Protein AF-A0A3A2ZF97-F1 (afdb_monomer_lite)

Foldseek 3Di:
DLPLDDVVLLVVLVVVVVVVVVVCVVVVVPPVVDCPPPNLLDLSSLLNLLVVLVVQCVVVVNDDPSSVVSCVVSVVVLVVCVPPDDDSSNVSSVVSD

Sequence (97 aa):
MYPIVDIEKVTNQANLLYTFVEAATRTGFAQRVLPGADGLQDDDTNLLKMILATTLVVEGSGKSELGQQLFLNVKPVVESKLWEPLDIKTIQLLGLV

Secondary structure (DSSP, 8-state):
--TTS-HHHHHHHHHHHHHHHHHHHHTT---TT---SS-S-SHHHHHHHHHHHHHHHHHTTT--HHHHHHHHHHHHHHHHHTTSPP-HHHHHHHTT-

Organism: NCBI:txid2070753

Radius of gyration: 14.19 Å; chains: 1; bounding box: 32×35×36 Å

pLDDT: mean 82.55, std 12.03, range [47.56, 95.19]

Structure (mmCIF, N/CA/C/O backbone):
data_AF-A0A3A2ZF97-F1
#
_entry.id   AF-A0A3A2ZF97-F1
#
loop_
_atom_site.group_PDB
_atom_site.id
_atom_site.type_symbol
_atom_site.label_atom_id
_atom_site.label_alt_id
_atom_site.label_comp_id
_atom_site.label_asym_id
_atom_site.label_entity_id
_atom_site.label_seq_id
_atom_site.pdbx_PDB_ins_code
_atom_site.Cartn_x
_atom_site.Cartn_y
_atom_site.Cartn_z
_atom_site.occupancy
_atom_site.B_iso_or_equiv
_atom_site.auth_seq_id
_atom_site.auth_comp_id
_atom_site.auth_asym_id
_atom_site.auth_atom_id
_atom_site.pdbx_PDB_model_num
ATOM 1 N N . MET A 1 1 ? -2.069 9.103 -13.133 1.00 54.03 1 MET A N 1
ATOM 2 C CA . MET A 1 1 ? -2.372 7.657 -13.201 1.00 54.03 1 MET A CA 1
ATOM 3 C C . MET A 1 1 ? -1.078 6.907 -12.966 1.00 54.03 1 MET A C 1
ATOM 5 O O . MET A 1 1 ? -0.121 7.193 -13.673 1.00 54.03 1 MET A O 1
ATOM 9 N N . TYR A 1 2 ? -1.027 6.013 -11.977 1.00 61.78 2 TYR A N 1
ATOM 10 C CA . TYR A 1 2 ? 0.123 5.129 -11.796 1.00 61.78 2 TYR A CA 1
ATOM 11 C C . TYR A 1 2 ? 0.008 3.981 -12.811 1.00 61.78 2 TYR A C 1
ATOM 13 O O . TYR A 1 2 ? -0.894 3.162 -12.665 1.00 61.78 2 TYR A O 1
ATOM 21 N N . PRO A 1 3 ? 0.864 3.903 -13.847 1.00 66.56 3 PRO A N 1
ATOM 22 C CA . PRO A 1 3 ? 0.703 2.942 -14.948 1.00 66.56 3 PRO A CA 1
ATOM 23 C C . PRO A 1 3 ? 0.900 1.480 -14.522 1.00 66.56 3 PRO A C 1
ATOM 25 O O . PRO A 1 3 ? 0.616 0.564 -15.285 1.00 66.56 3 PRO A O 1
ATOM 28 N N . ILE A 1 4 ? 1.397 1.271 -13.305 1.00 76.69 4 ILE A N 1
ATOM 29 C CA . ILE A 1 4 ? 1.726 -0.030 -12.729 1.00 76.69 4 ILE A CA 1
ATOM 30 C C . ILE A 1 4 ? 0.655 -0.550 -11.765 1.00 76.69 4 ILE A C 1
ATOM 32 O O . ILE A 1 4 ? 0.773 -1.687 -11.317 1.00 76.69 4 ILE A O 1
ATOM 36 N N . VAL A 1 5 ? -0.387 0.236 -11.455 1.00 80.25 5 VAL A N 1
ATOM 37 C CA . VAL A 1 5 ? -1.415 -0.137 -10.470 1.00 80.25 5 VAL A CA 1
ATOM 38 C C . VAL A 1 5 ? -2.823 0.018 -11.037 1.00 80.25 5 VAL A C 1
ATOM 40 O O . VAL A 1 5 ? -3.148 1.011 -11.683 1.00 80.25 5 VAL A O 1
ATOM 43 N N . ASP A 1 6 ? -3.669 -0.970 -10.764 1.00 87.00 6 ASP A N 1
ATOM 44 C CA . ASP A 1 6 ? -5.084 -0.977 -11.129 1.00 87.00 6 ASP A CA 1
ATOM 45 C C . ASP A 1 6 ? -5.897 -0.214 -10.075 1.00 87.00 6 ASP A C 1
ATOM 47 O O . ASP A 1 6 ? -5.956 -0.617 -8.910 1.00 87.00 6 ASP A O 1
ATOM 51 N N . ILE A 1 7 ? -6.510 0.901 -10.480 1.00 84.94 7 ILE A N 1
ATOM 52 C CA . ILE A 1 7 ? -7.207 1.804 -9.561 1.00 84.94 7 ILE A CA 1
ATOM 53 C C . ILE A 1 7 ? -8.402 1.136 -8.880 1.00 84.94 7 ILE A C 1
ATOM 55 O O . ILE A 1 7 ? -8.626 1.378 -7.697 1.00 84.94 7 ILE A O 1
ATOM 59 N N . GLU A 1 8 ? -9.125 0.252 -9.571 1.00 89.12 8 GLU A N 1
ATOM 60 C CA . GLU A 1 8 ? -10.283 -0.427 -8.986 1.00 89.12 8 GLU A CA 1
ATOM 61 C C . GLU A 1 8 ? -9.838 -1.368 -7.865 1.00 89.12 8 GLU A C 1
ATOM 63 O O . GLU A 1 8 ? -10.438 -1.401 -6.787 1.00 89.12 8 GLU A O 1
ATOM 68 N N . LYS A 1 9 ? -8.724 -2.078 -8.075 1.00 86.38 9 LYS A N 1
ATOM 69 C CA . LYS A 1 9 ? -8.124 -2.941 -7.047 1.00 86.38 9 LYS A CA 1
ATOM 70 C C . LYS A 1 9 ? -7.638 -2.138 -5.848 1.00 86.38 9 LYS A C 1
ATOM 72 O O . LYS A 1 9 ? -7.900 -2.535 -4.716 1.00 86.38 9 LYS A O 1
ATOM 77 N N . VAL A 1 10 ? -6.983 -1.000 -6.083 1.00 88.00 10 VAL A N 1
ATOM 78 C CA . VAL A 1 10 ? -6.513 -0.110 -5.008 1.00 88.00 10 VAL A CA 1
ATOM 79 C C . VAL A 1 10 ? -7.688 0.419 -4.187 1.00 88.00 10 VAL A C 1
ATOM 81 O O . VAL A 1 10 ? -7.638 0.386 -2.959 1.00 88.00 10 VAL A O 1
ATOM 84 N N . THR A 1 11 ? -8.767 0.862 -4.838 1.00 90.25 11 THR A N 1
ATOM 85 C CA . THR A 1 11 ? -9.970 1.341 -4.147 1.00 90.25 11 THR A CA 1
ATOM 86 C C . THR A 1 11 ? -10.618 0.237 -3.315 1.00 90.25 11 THR A C 1
ATOM 88 O O . THR A 1 11 ? -10.970 0.468 -2.158 1.00 90.25 11 THR A O 1
ATOM 91 N N . ASN A 1 12 ? -10.727 -0.978 -3.855 1.00 91.06 12 ASN A N 1
ATOM 92 C CA . ASN A 1 12 ? -11.257 -2.118 -3.109 1.00 91.06 12 ASN A CA 1
ATOM 93 C C . ASN A 1 12 ? -10.396 -2.449 -1.883 1.00 91.06 12 ASN A C 1
ATOM 95 O O . ASN A 1 12 ? -10.938 -2.641 -0.795 1.00 91.06 12 ASN A O 1
ATOM 99 N N . GLN A 1 13 ? -9.069 -2.441 -2.028 1.00 87.75 13 GLN A N 1
ATOM 100 C CA . GLN A 1 13 ? -8.154 -2.681 -0.913 1.00 87.75 13 GLN A CA 1
ATOM 101 C C . GLN A 1 13 ? -8.271 -1.605 0.172 1.00 87.75 13 GLN A C 1
ATOM 103 O O . GLN A 1 13 ? -8.304 -1.920 1.361 1.00 87.75 13 GLN A O 1
ATOM 108 N N . ALA A 1 14 ? -8.391 -0.336 -0.224 1.00 89.62 14 ALA A N 1
ATOM 109 C CA . ALA A 1 14 ? -8.595 0.765 0.710 1.00 89.62 14 ALA A CA 1
ATOM 110 C C . ALA A 1 14 ? -9.909 0.613 1.496 1.00 89.62 14 ALA A C 1
ATOM 112 O O . ALA A 1 14 ? -9.924 0.822 2.709 1.00 89.62 14 ALA A O 1
ATOM 113 N N . ASN A 1 15 ? -10.991 0.191 0.833 1.00 91.75 15 ASN A N 1
ATOM 114 C CA . ASN A 1 15 ? -12.273 -0.072 1.488 1.00 91.75 15 ASN A CA 1
ATOM 115 C C . ASN A 1 15 ? -12.175 -1.229 2.492 1.00 91.75 15 ASN A C 1
ATOM 117 O O . ASN A 1 15 ? -12.659 -1.100 3.615 1.00 91.75 15 ASN A O 1
ATOM 121 N N . LEU A 1 16 ? -11.510 -2.331 2.125 1.00 88.44 16 LEU A N 1
ATOM 122 C CA . LEU A 1 16 ? -11.280 -3.462 3.031 1.00 88.44 16 LEU A CA 1
ATOM 123 C C . LEU A 1 16 ? -10.484 -3.038 4.268 1.00 88.44 16 LEU A C 1
ATOM 125 O O . LEU A 1 16 ? -10.880 -3.352 5.392 1.00 88.44 16 LEU A O 1
ATOM 129 N N . LEU A 1 17 ? -9.402 -2.283 4.067 1.00 86.19 17 LEU A N 1
ATOM 130 C CA . LEU A 1 17 ? -8.586 -1.765 5.159 1.00 86.19 17 LEU A CA 1
ATOM 131 C C . LEU A 1 17 ? -9.396 -0.835 6.069 1.00 86.19 17 LEU A C 1
ATOM 133 O O . LEU A 1 17 ? -9.309 -0.939 7.291 1.00 86.19 17 LEU A O 1
ATOM 137 N N . TYR A 1 18 ? -10.217 0.041 5.489 1.00 86.38 18 TYR A N 1
ATOM 138 C CA . TYR A 1 18 ? -11.096 0.926 6.246 1.00 86.38 18 TYR A CA 1
ATOM 139 C C . TYR A 1 18 ? -12.085 0.137 7.109 1.00 86.38 18 TYR A C 1
ATOM 141 O O . TYR A 1 18 ? -12.159 0.369 8.315 1.00 86.38 18 TYR A O 1
ATOM 149 N N . THR A 1 19 ? -12.793 -0.838 6.527 1.00 86.56 19 THR A N 1
ATOM 150 C CA . THR A 1 19 ? -13.730 -1.698 7.264 1.00 86.56 19 THR A CA 1
ATOM 151 C C . THR A 1 19 ? -13.026 -2.481 8.371 1.00 86.56 19 THR A C 1
ATOM 153 O O . THR A 1 19 ? -13.558 -2.594 9.475 1.00 86.56 19 THR A O 1
ATOM 156 N N . PHE A 1 20 ? -11.817 -2.987 8.114 1.00 83.88 20 PHE A N 1
ATOM 157 C CA . PHE A 1 20 ? -11.018 -3.682 9.119 1.00 83.88 20 PHE A CA 1
ATOM 158 C C . PHE A 1 20 ? -10.660 -2.766 10.296 1.00 83.88 20 PHE A C 1
ATOM 160 O O . PHE A 1 20 ? -10.894 -3.122 11.452 1.00 83.88 20 PHE A O 1
ATOM 167 N N . VAL A 1 21 ? -10.148 -1.563 10.020 1.00 82.62 21 VAL A N 1
ATOM 168 C CA . VAL A 1 21 ? -9.804 -0.575 11.055 1.00 82.62 21 VAL A CA 1
ATOM 169 C C . VAL A 1 21 ? -11.053 -0.125 11.822 1.00 82.62 21 VAL A C 1
ATOM 171 O O . VAL A 1 21 ? -11.021 -0.010 13.049 1.00 82.62 21 VAL A O 1
ATOM 174 N N . GLU A 1 22 ? -12.179 0.086 11.143 1.00 84.25 22 GLU A N 1
ATOM 175 C CA . GLU A 1 22 ? -13.457 0.433 11.773 1.00 84.25 22 GLU A CA 1
ATOM 176 C C . GLU A 1 22 ? -13.951 -0.685 12.709 1.00 84.25 22 GLU A C 1
ATOM 178 O O . GLU A 1 22 ? -14.338 -0.432 13.852 1.00 84.25 22 GLU A O 1
ATOM 183 N N . ALA A 1 23 ? -13.888 -1.943 12.270 1.00 82.62 23 ALA A N 1
ATOM 184 C CA . ALA A 1 23 ? -14.255 -3.086 13.098 1.00 82.62 23 ALA A CA 1
ATOM 185 C C . ALA A 1 23 ? -13.314 -3.239 14.305 1.00 82.62 23 ALA A C 1
ATOM 187 O O . ALA A 1 23 ? -13.779 -3.410 15.435 1.00 82.62 23 ALA A O 1
ATOM 188 N N . ALA A 1 24 ? -12.000 -3.119 14.097 1.00 77.88 24 ALA A N 1
ATOM 189 C CA . ALA A 1 24 ? -10.998 -3.229 15.155 1.00 77.88 24 ALA A CA 1
ATOM 190 C C . ALA A 1 24 ? -11.124 -2.101 16.196 1.00 77.88 24 ALA A C 1
ATOM 192 O O . ALA A 1 24 ? -10.949 -2.334 17.393 1.00 77.88 24 ALA A O 1
ATOM 193 N N . THR A 1 25 ? -11.479 -0.885 15.771 1.00 79.56 25 THR A N 1
ATOM 194 C CA . THR A 1 25 ? -11.725 0.245 16.684 1.00 79.56 25 THR A CA 1
ATOM 195 C C . THR A 1 25 ? -13.010 0.074 17.487 1.00 79.56 25 THR A C 1
ATOM 197 O O . THR A 1 25 ? -12.997 0.309 18.694 1.00 79.56 25 THR A O 1
ATOM 200 N N . ARG A 1 26 ? -14.101 -0.405 16.872 1.00 81.62 26 ARG A N 1
ATOM 201 C CA . ARG A 1 26 ? -15.368 -0.686 17.576 1.00 81.62 26 ARG A CA 1
ATOM 202 C C . ARG A 1 26 ? -15.258 -1.799 18.611 1.00 81.62 26 ARG A C 1
ATOM 204 O O . ARG A 1 26 ? -15.930 -1.755 19.634 1.00 81.62 26 ARG A O 1
ATOM 211 N N . THR A 1 27 ? -14.431 -2.799 18.335 1.00 78.19 27 THR A N 1
ATOM 212 C CA . THR A 1 27 ? -14.267 -3.984 19.189 1.00 78.19 27 THR A CA 1
ATOM 213 C C . THR A 1 27 ? -13.177 -3.813 20.253 1.00 78.19 27 THR A C 1
ATOM 215 O O . THR A 1 27 ? -12.987 -4.702 21.077 1.00 78.19 27 THR A O 1
ATOM 218 N N . GLY A 1 28 ? -12.470 -2.675 2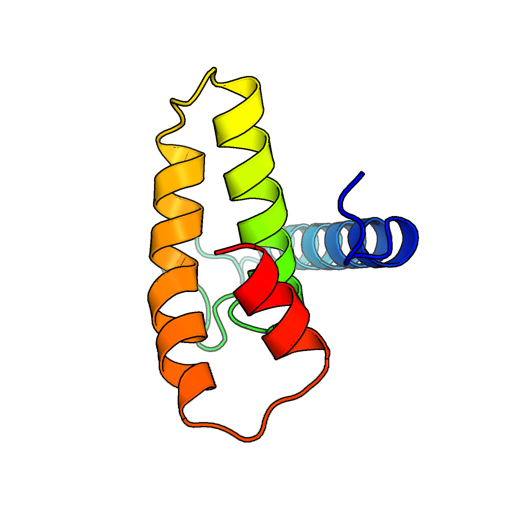0.265 1.00 67.81 28 G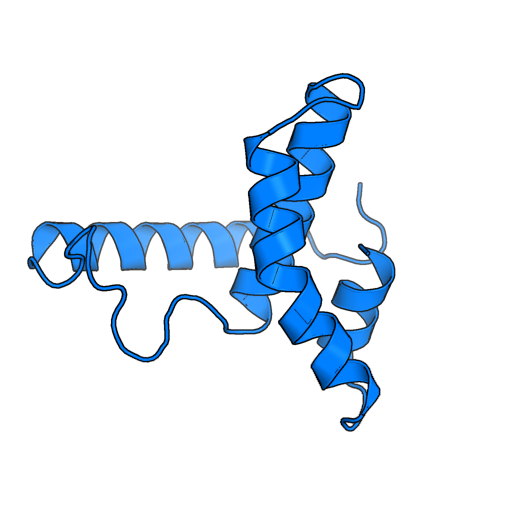LY A N 1
ATOM 219 C CA . GLY A 1 28 ? -11.390 -2.388 21.215 1.00 67.81 28 GLY A CA 1
ATOM 220 C C . GLY A 1 28 ? -10.071 -3.117 20.927 1.00 67.81 28 GLY A C 1
ATOM 221 O O . GLY A 1 28 ? -9.123 -2.964 21.692 1.00 67.81 28 GLY A O 1
ATOM 222 N N . PHE A 1 29 ? -9.987 -3.870 19.824 1.00 64.50 29 PHE A N 1
ATOM 223 C CA . PHE A 1 29 ? -8.770 -4.563 19.386 1.00 64.50 29 PHE A CA 1
ATOM 224 C C . PHE A 1 29 ? -7.732 -3.613 18.773 1.00 64.50 29 PHE A C 1
ATOM 226 O O . PHE A 1 29 ? -6.538 -3.894 18.821 1.00 64.50 29 PHE A O 1
ATOM 233 N N . ALA A 1 30 ? -8.156 -2.464 18.241 1.00 62.44 30 ALA A N 1
ATOM 234 C CA . ALA A 1 30 ? -7.253 -1.400 17.810 1.00 62.44 30 ALA A CA 1
ATOM 235 C C . ALA A 1 30 ? -6.872 -0.503 18.999 1.00 62.44 30 ALA A C 1
ATOM 237 O O . ALA A 1 30 ? -7.301 0.650 19.099 1.00 62.44 30 ALA A O 1
ATOM 238 N N . GLN A 1 31 ? -6.056 -1.009 19.924 1.00 57.41 31 GLN A N 1
ATOM 239 C CA . GLN A 1 31 ? -5.365 -0.118 20.854 1.00 57.41 31 GLN A CA 1
ATOM 240 C C . GLN A 1 31 ? -4.338 0.693 20.059 1.00 57.41 31 GLN A C 1
ATOM 242 O O . GLN A 1 31 ? -3.397 0.137 19.503 1.00 57.41 31 GLN A O 1
ATOM 247 N N . ARG A 1 32 ? -4.486 2.028 20.043 1.00 54.16 32 ARG A N 1
ATOM 248 C CA . ARG A 1 32 ? -3.570 2.976 19.365 1.00 54.16 32 ARG A CA 1
ATOM 249 C C . ARG A 1 32 ? -2.084 2.807 19.734 1.00 54.16 32 ARG A C 1
ATOM 251 O O . ARG A 1 32 ? -1.238 3.405 19.084 1.00 54.16 32 ARG A O 1
ATOM 258 N N . VAL A 1 33 ? -1.782 2.045 20.786 1.00 47.59 33 VAL A N 1
ATOM 259 C CA . VAL A 1 33 ? -0.445 1.867 21.368 1.00 47.59 33 VAL A CA 1
ATOM 260 C C . VAL A 1 33 ? 0.151 0.482 21.070 1.00 47.59 33 VAL A C 1
ATOM 262 O O . VAL A 1 33 ? 1.361 0.319 21.172 1.00 47.59 33 VAL A O 1
ATOM 265 N N . LEU A 1 34 ? -0.657 -0.499 20.652 1.00 51.06 34 LEU A N 1
ATOM 266 C CA . LEU A 1 34 ? -0.207 -1.853 20.314 1.00 51.06 34 LEU A CA 1
ATOM 267 C C . LEU A 1 34 ? -0.917 -2.311 19.035 1.00 51.06 34 LEU A C 1
ATOM 269 O O . LEU A 1 34 ? -1.972 -2.943 19.122 1.00 51.06 34 LEU A O 1
ATOM 273 N N . PRO A 1 35 ? -0.386 -1.993 17.839 1.00 55.03 35 PRO A N 1
ATOM 274 C CA . PRO A 1 35 ? -0.795 -2.733 16.655 1.00 55.03 35 PRO A CA 1
ATOM 275 C C . PRO A 1 35 ? -0.526 -4.215 16.946 1.00 55.03 35 PRO A C 1
ATOM 277 O O . PRO A 1 35 ? 0.570 -4.571 17.383 1.00 55.03 35 PRO A O 1
ATOM 280 N N . GLY A 1 36 ? -1.546 -5.065 16.805 1.00 54.12 36 GLY A N 1
ATOM 281 C CA . GLY A 1 36 ? -1.391 -6.513 16.954 1.00 54.12 36 GLY A CA 1
ATOM 282 C C . GLY A 1 36 ? -0.262 -7.047 16.064 1.00 54.12 36 GLY A C 1
ATOM 283 O O . GLY A 1 36 ? 0.165 -6.369 15.133 1.00 54.12 36 GLY A O 1
ATOM 284 N N . ALA A 1 37 ? 0.221 -8.255 16.367 1.00 47.56 37 ALA A N 1
ATOM 285 C CA . ALA A 1 37 ? 1.458 -8.831 15.825 1.00 47.56 37 ALA A CA 1
ATOM 286 C C . ALA A 1 37 ? 1.606 -8.799 14.284 1.00 47.56 37 ALA A C 1
ATOM 288 O O . ALA A 1 37 ? 2.735 -8.773 13.807 1.00 47.56 37 ALA A O 1
ATOM 289 N N . ASP A 1 38 ? 0.508 -8.700 13.527 1.00 54.38 38 ASP A N 1
ATOM 290 C CA . ASP A 1 38 ? 0.497 -8.492 12.073 1.00 54.38 38 ASP A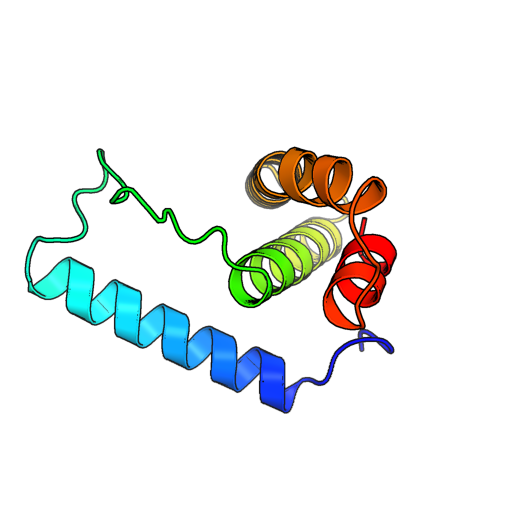 CA 1
ATOM 291 C C . ASP A 1 38 ? 0.152 -7.036 11.732 1.00 54.38 38 ASP A C 1
ATOM 293 O O . ASP A 1 38 ? -0.933 -6.713 11.242 1.00 54.38 38 ASP A O 1
ATOM 297 N N . GLY A 1 39 ? 1.059 -6.119 12.063 1.00 60.69 39 GLY A N 1
ATOM 298 C CA . GLY A 1 39 ? 0.841 -4.678 11.978 1.00 60.69 39 GLY A CA 1
ATOM 299 C C . GLY A 1 39 ? 0.723 -4.145 10.551 1.00 60.69 39 GLY A C 1
ATOM 300 O O . GLY A 1 39 ? 1.627 -3.450 10.111 1.00 60.69 39 GLY A O 1
ATOM 301 N N . LEU A 1 40 ? -0.381 -4.411 9.840 1.00 70.50 40 LEU A N 1
ATOM 302 C CA . LEU A 1 40 ? -0.707 -3.820 8.530 1.00 70.50 40 LEU A CA 1
ATOM 303 C C . LEU A 1 40 ? 0.507 -3.780 7.577 1.00 70.50 40 LEU A C 1
ATOM 305 O O . LEU A 1 40 ? 0.804 -2.754 6.958 1.00 70.50 40 LEU A O 1
ATOM 309 N N . GLN A 1 41 ? 1.281 -4.864 7.578 1.00 74.00 41 GLN A N 1
ATOM 310 C CA . GLN A 1 41 ? 2.556 -5.014 6.872 1.00 74.00 41 GLN A CA 1
ATOM 311 C C . GLN A 1 41 ? 2.445 -5.993 5.702 1.00 74.00 41 GLN A C 1
ATOM 313 O O . GLN A 1 41 ? 3.461 -6.331 5.101 1.00 74.00 41 GLN A O 1
ATOM 318 N N . ASP A 1 42 ? 1.234 -6.432 5.359 1.00 85.06 42 ASP A N 1
ATOM 319 C CA . ASP A 1 42 ? 0.998 -7.200 4.144 1.00 85.06 42 ASP A CA 1
ATOM 320 C C . ASP A 1 42 ? 1.300 -6.359 2.892 1.00 85.06 42 ASP A C 1
ATOM 322 O O . ASP A 1 42 ? 1.276 -5.123 2.912 1.00 85.06 42 ASP A O 1
ATOM 326 N N . ASP A 1 43 ? 1.588 -7.045 1.788 1.00 84.56 43 ASP A N 1
ATOM 327 C CA . ASP A 1 43 ? 2.027 -6.416 0.541 1.00 84.56 43 ASP A CA 1
ATOM 328 C C . ASP A 1 43 ? 1.013 -5.418 -0.016 1.00 84.56 43 ASP A C 1
ATOM 330 O O . ASP A 1 43 ? 1.402 -4.365 -0.523 1.00 84.56 43 ASP A O 1
ATOM 334 N N . ASP A 1 44 ? -0.280 -5.710 0.114 1.00 86.19 44 ASP A N 1
ATOM 335 C CA . ASP A 1 44 ? -1.333 -4.853 -0.418 1.00 86.19 44 ASP A CA 1
ATOM 336 C C . ASP A 1 44 ? -1.478 -3.575 0.424 1.00 86.19 44 ASP A C 1
ATOM 338 O O . ASP A 1 44 ? -1.646 -2.477 -0.118 1.00 86.19 44 ASP A O 1
ATOM 342 N N . THR A 1 45 ? -1.330 -3.680 1.747 1.00 88.69 45 THR A N 1
ATOM 343 C CA . THR A 1 45 ? -1.288 -2.506 2.624 1.00 88.69 45 THR A CA 1
ATOM 344 C C . THR A 1 45 ? -0.008 -1.688 2.435 1.00 88.69 45 THR A C 1
ATOM 346 O O . THR A 1 45 ? -0.068 -0.457 2.429 1.00 88.69 45 THR A O 1
ATOM 349 N N . ASN A 1 46 ? 1.147 -2.323 2.224 1.00 89.94 46 ASN A N 1
ATOM 350 C CA . ASN A 1 46 ? 2.397 -1.612 1.929 1.00 89.94 46 ASN A CA 1
ATOM 351 C C . ASN A 1 46 ? 2.343 -0.882 0.582 1.00 89.94 46 ASN A C 1
ATOM 353 O O . ASN A 1 46 ? 2.786 0.264 0.490 1.00 89.94 46 ASN A O 1
ATOM 357 N N . LEU A 1 47 ? 1.735 -1.493 -0.436 1.00 89.88 47 LEU A N 1
ATOM 358 C CA . LEU A 1 47 ? 1.465 -0.841 -1.714 1.00 89.88 47 LEU A CA 1
ATOM 359 C C . LEU A 1 47 ? 0.578 0.399 -1.519 1.00 89.88 47 LEU A C 1
ATOM 361 O O . LEU A 1 47 ? 0.892 1.474 -2.029 1.00 89.88 47 LEU A O 1
ATOM 365 N N . LEU A 1 48 ? -0.495 0.283 -0.727 1.00 90.50 48 LEU A N 1
ATOM 366 C CA . LEU A 1 48 ? -1.386 1.406 -0.430 1.00 90.50 48 LEU A CA 1
ATOM 367 C C . LEU A 1 48 ? -0.663 2.537 0.321 1.00 90.50 48 LEU A C 1
ATOM 369 O O . LEU A 1 48 ? -0.826 3.707 -0.028 1.00 90.50 48 LEU A O 1
ATOM 373 N N . LYS A 1 49 ? 0.178 2.205 1.310 1.00 91.56 49 LYS A N 1
ATOM 374 C CA . LYS A 1 49 ? 1.019 3.181 2.024 1.00 91.56 49 LYS A CA 1
ATOM 375 C C . LYS A 1 49 ? 1.950 3.932 1.071 1.00 91.56 49 LYS A C 1
ATOM 377 O O . LYS A 1 49 ? 2.073 5.145 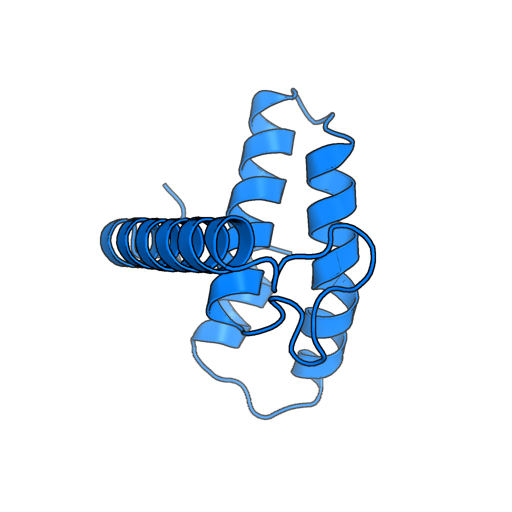1.208 1.00 91.56 49 LYS A O 1
ATOM 382 N N . MET A 1 50 ? 2.560 3.247 0.102 1.00 92.19 50 MET A N 1
ATOM 383 C CA . MET A 1 50 ? 3.430 3.877 -0.900 1.00 92.19 50 MET A CA 1
ATOM 384 C C . MET A 1 50 ? 2.653 4.802 -1.838 1.00 92.19 50 MET A C 1
ATOM 386 O O . MET A 1 50 ? 3.067 5.939 -2.046 1.00 92.19 50 MET A O 1
ATOM 390 N N . ILE A 1 51 ? 1.489 4.368 -2.333 1.00 91.31 51 ILE A N 1
ATOM 391 C CA . ILE A 1 51 ? 0.611 5.211 -3.162 1.00 91.31 51 ILE A CA 1
ATOM 392 C C . ILE A 1 51 ? 0.235 6.495 -2.409 1.00 91.31 51 ILE A C 1
ATOM 394 O O . ILE A 1 51 ? 0.338 7.595 -2.959 1.00 91.31 51 ILE A O 1
ATOM 398 N N . LEU A 1 52 ? -0.160 6.375 -1.137 1.00 91.62 52 LEU A N 1
ATOM 399 C CA . LEU A 1 52 ? -0.476 7.524 -0.288 1.00 91.62 52 LEU A CA 1
ATOM 400 C C . LEU A 1 52 ? 0.754 8.398 -0.023 1.00 91.62 52 LEU A C 1
ATOM 402 O O . LEU A 1 52 ? 0.652 9.618 -0.123 1.00 91.62 52 LEU A O 1
ATOM 406 N N . ALA A 1 53 ? 1.916 7.804 0.257 1.00 93.06 53 ALA A N 1
ATOM 407 C CA . ALA A 1 53 ? 3.161 8.535 0.471 1.00 93.06 53 ALA A CA 1
ATOM 408 C C . ALA A 1 53 ? 3.514 9.409 -0.739 1.00 93.06 53 ALA A C 1
ATOM 410 O O . ALA A 1 53 ? 3.734 10.613 -0.589 1.00 93.06 53 ALA A O 1
ATOM 411 N N . THR A 1 54 ? 3.497 8.834 -1.944 1.00 90.94 54 THR A N 1
ATOM 412 C CA . THR A 1 54 ? 3.765 9.575 -3.179 1.00 90.94 54 THR A CA 1
ATOM 413 C C . THR A 1 54 ? 2.712 10.655 -3.422 1.00 90.94 54 THR A C 1
ATOM 415 O O . THR A 1 54 ? 3.075 11.785 -3.742 1.00 90.94 54 THR A O 1
ATOM 418 N N . THR A 1 55 ? 1.425 10.348 -3.224 1.00 90.88 55 THR A N 1
ATOM 419 C CA . THR A 1 55 ? 0.330 11.321 -3.401 1.00 90.88 55 THR A CA 1
ATOM 420 C C . THR A 1 55 ? 0.518 12.528 -2.486 1.00 90.88 55 THR A C 1
ATOM 422 O O . THR A 1 55 ? 0.531 13.662 -2.954 1.00 90.88 55 THR A O 1
ATOM 425 N N . LEU A 1 56 ? 0.776 12.289 -1.200 1.00 93.94 56 LEU A N 1
ATOM 426 C CA . LEU A 1 56 ? 0.977 13.341 -0.206 1.00 93.94 56 LEU A CA 1
ATOM 427 C C . LEU A 1 56 ? 2.195 14.215 -0.506 1.00 93.94 56 LEU A C 1
ATOM 429 O O . LEU A 1 56 ? 2.168 15.418 -0.258 1.00 93.94 56 LEU A O 1
ATOM 433 N N . VAL A 1 57 ? 3.279 13.628 -1.017 1.00 93.44 57 VAL A N 1
ATOM 434 C CA . VAL A 1 57 ? 4.469 14.387 -1.419 1.00 93.44 57 VAL A CA 1
ATOM 435 C C . VAL A 1 57 ? 4.175 15.235 -2.655 1.00 93.44 57 VAL A C 1
ATOM 437 O O . VAL A 1 57 ? 4.574 16.398 -2.689 1.00 93.44 57 VAL A O 1
ATOM 440 N N . VAL A 1 58 ? 3.461 14.695 -3.646 1.00 91.50 58 VAL A N 1
ATOM 441 C CA . VAL A 1 58 ? 3.072 15.432 -4.859 1.00 91.50 58 VAL A CA 1
ATOM 442 C C . VAL A 1 58 ? 2.138 16.595 -4.517 1.00 91.50 58 VAL A C 1
ATOM 444 O O . VAL A 1 58 ? 2.394 17.723 -4.934 1.00 91.50 58 VAL A O 1
ATOM 447 N N . GLU A 1 59 ? 1.106 16.355 -3.707 1.00 92.25 59 GLU A N 1
ATOM 448 C CA . GLU A 1 59 ? 0.172 17.390 -3.241 1.00 92.25 59 GLU A CA 1
ATOM 449 C C . GLU A 1 59 ? 0.870 18.431 -2.357 1.00 92.25 59 GLU A C 1
ATOM 451 O O . GLU A 1 59 ? 0.641 19.633 -2.484 1.00 92.25 59 GLU A O 1
ATOM 456 N N . GLY A 1 60 ? 1.794 17.981 -1.509 1.00 91.44 60 GLY A N 1
ATOM 457 C CA . GLY A 1 60 ? 2.608 18.824 -0.640 1.00 91.44 60 GLY A CA 1
ATOM 458 C C . GLY A 1 60 ? 3.733 19.585 -1.347 1.00 91.44 60 GLY A C 1
ATOM 459 O O . GLY A 1 60 ? 4.611 20.120 -0.671 1.00 91.44 60 GLY A O 1
ATOM 460 N N . SER A 1 61 ? 3.771 19.623 -2.687 1.00 91.44 61 SER A N 1
ATOM 461 C CA . SER A 1 61 ? 4.848 20.268 -3.464 1.00 91.44 61 SER A CA 1
ATOM 462 C C . SER A 1 61 ? 6.253 19.792 -3.057 1.00 91.44 61 SER A C 1
ATOM 464 O O . SER A 1 61 ? 7.182 20.583 -2.880 1.00 91.44 61 SER A O 1
ATOM 466 N N . GLY A 1 62 ? 6.398 18.485 -2.846 1.00 88.25 62 GLY A N 1
ATOM 467 C CA . GLY A 1 62 ? 7.626 17.846 -2.376 1.00 88.25 62 GLY A CA 1
ATOM 468 C C . GLY A 1 62 ? 7.759 17.760 -0.851 1.00 88.25 62 GLY A C 1
ATOM 469 O O . GLY A 1 62 ? 8.744 17.208 -0.364 1.00 88.25 62 GLY A O 1
ATOM 470 N N . LYS A 1 63 ? 6.802 18.289 -0.077 1.00 90.69 63 LYS A N 1
ATOM 471 C CA . LYS A 1 63 ? 6.867 18.339 1.390 1.00 90.69 63 LYS A CA 1
ATOM 472 C C . LYS A 1 63 ? 5.652 17.680 2.029 1.00 90.69 63 LYS A C 1
ATOM 474 O O . LYS A 1 63 ? 4.573 18.257 2.083 1.00 90.69 63 LYS A O 1
ATOM 479 N N . SER A 1 64 ? 5.860 16.495 2.591 1.00 95.19 64 SER A N 1
ATOM 480 C CA . SER A 1 64 ? 4.886 15.864 3.475 1.00 95.19 64 SER A CA 1
ATOM 481 C C . SER A 1 64 ? 5.593 15.033 4.534 1.00 95.19 64 SER A C 1
ATOM 483 O O . SER A 1 64 ? 6.250 14.045 4.211 1.00 95.19 64 SER A O 1
ATOM 485 N N . GLU A 1 65 ? 5.457 15.432 5.798 1.00 94.62 65 GLU A N 1
ATOM 486 C CA . GLU A 1 65 ? 6.001 14.679 6.932 1.00 94.62 65 GLU A CA 1
ATOM 487 C C . GLU A 1 65 ? 5.328 13.308 7.043 1.00 94.62 65 GLU A C 1
ATOM 489 O O . GLU A 1 65 ? 6.005 12.291 7.157 1.00 94.62 65 GLU A O 1
ATOM 494 N N . LEU A 1 66 ? 4.000 13.261 6.904 1.00 93.38 66 LEU A N 1
ATOM 495 C CA . LEU A 1 66 ? 3.249 12.008 6.926 1.00 93.38 66 LEU A CA 1
ATOM 496 C C . LEU A 1 66 ? 3.602 11.123 5.723 1.00 93.38 66 LEU A C 1
ATOM 498 O O . LEU A 1 66 ? 3.789 9.920 5.885 1.00 93.38 66 LEU A O 1
ATOM 502 N N . GLY A 1 67 ? 3.767 11.712 4.534 1.00 92.75 67 GLY A N 1
ATOM 503 C CA . GLY A 1 67 ? 4.231 10.980 3.354 1.00 92.75 67 GLY A CA 1
ATOM 504 C C . GLY A 1 67 ? 5.624 10.376 3.557 1.00 92.75 67 GLY A C 1
ATOM 505 O O . GLY A 1 67 ? 5.838 9.205 3.251 1.00 92.75 67 GLY A O 1
A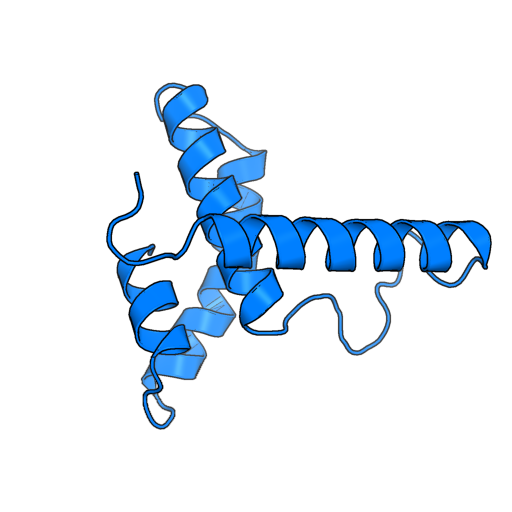TOM 506 N N . GLN A 1 68 ? 6.552 11.127 4.158 1.00 93.94 68 GLN A N 1
ATOM 507 C CA . GLN A 1 68 ? 7.881 10.616 4.513 1.00 93.94 68 GLN A CA 1
ATOM 508 C C . GLN A 1 68 ? 7.817 9.502 5.561 1.00 93.94 68 GLN A C 1
ATOM 510 O O . GLN A 1 68 ? 8.505 8.496 5.416 1.00 93.94 68 GLN A O 1
ATOM 515 N N . GLN A 1 69 ? 6.984 9.639 6.593 1.00 93.62 69 GLN A N 1
ATOM 516 C CA . GLN A 1 69 ? 6.818 8.602 7.615 1.00 93.62 69 GLN A CA 1
ATOM 517 C C . GLN A 1 69 ? 6.241 7.306 7.030 1.00 93.62 69 GLN A C 1
ATOM 519 O O . GLN A 1 69 ? 6.726 6.223 7.357 1.00 93.62 69 GLN A O 1
ATOM 524 N N . LEU A 1 70 ? 5.256 7.402 6.129 1.00 92.38 70 LEU A N 1
ATOM 525 C CA . LEU A 1 70 ? 4.712 6.247 5.409 1.00 92.38 70 LEU A CA 1
ATOM 526 C C . LEU A 1 70 ? 5.785 5.555 4.560 1.00 92.38 70 LEU A C 1
ATOM 528 O O . LEU A 1 70 ? 5.924 4.336 4.631 1.00 92.38 70 LEU A O 1
ATOM 532 N N . PHE A 1 71 ? 6.578 6.326 3.813 1.00 91.88 71 PHE A N 1
ATOM 533 C CA . PHE A 1 71 ? 7.690 5.788 3.029 1.00 91.88 71 PHE A CA 1
ATOM 534 C C . PHE A 1 71 ? 8.722 5.074 3.913 1.00 91.88 71 PHE A C 1
ATOM 536 O O . PHE A 1 71 ? 9.085 3.930 3.648 1.00 91.88 71 PHE A O 1
ATOM 543 N N . LEU A 1 72 ? 9.163 5.713 5.001 1.00 93.19 72 LEU A N 1
ATOM 544 C CA . LEU A 1 72 ? 10.142 5.137 5.927 1.00 93.19 72 LEU A CA 1
ATOM 545 C C . LEU A 1 72 ? 9.626 3.869 6.621 1.00 93.19 72 LEU A C 1
ATOM 547 O O . LEU A 1 72 ? 10.425 2.995 6.944 1.00 93.19 72 LEU A O 1
ATOM 551 N N . ASN A 1 73 ? 8.310 3.745 6.822 1.00 90.94 73 ASN A N 1
ATOM 552 C CA . ASN A 1 73 ? 7.696 2.530 7.354 1.00 90.94 73 ASN A CA 1
ATOM 553 C C . ASN A 1 73 ? 7.778 1.350 6.374 1.00 90.94 73 ASN A C 1
ATOM 555 O O . ASN A 1 73 ? 8.002 0.223 6.808 1.00 90.94 73 ASN A O 1
ATOM 559 N N . VAL A 1 74 ? 7.600 1.602 5.074 1.00 91.19 74 VAL A N 1
ATOM 560 C CA . VAL A 1 74 ? 7.575 0.555 4.037 1.00 91.19 74 VAL A CA 1
ATOM 561 C C . VAL A 1 74 ? 8.974 0.212 3.524 1.00 91.19 74 VAL A C 1
ATOM 563 O O . VAL A 1 74 ? 9.239 -0.943 3.197 1.00 91.19 74 VAL A O 1
ATOM 566 N N . LYS A 1 75 ? 9.896 1.181 3.508 1.00 91.00 75 LYS A N 1
ATOM 567 C CA . LYS A 1 75 ? 11.282 1.022 3.047 1.00 91.00 75 LYS A CA 1
ATOM 568 C C . LYS A 1 75 ? 11.974 -0.275 3.513 1.00 91.00 75 LYS A C 1
ATOM 570 O O . LYS A 1 75 ? 12.454 -0.993 2.640 1.00 91.00 75 LYS A O 1
ATOM 575 N N . PRO A 1 76 ? 12.009 -0.635 4.813 1.00 90.12 76 PRO A N 1
ATOM 576 C CA . PRO A 1 76 ? 12.682 -1.863 5.244 1.00 90.12 76 PRO A CA 1
ATOM 577 C C . PRO A 1 76 ? 12.035 -3.141 4.686 1.00 90.12 76 PRO A C 1
ATOM 579 O O . PRO A 1 76 ? 12.737 -4.117 4.443 1.00 90.12 76 PRO A O 1
ATOM 582 N N . VAL A 1 77 ? 10.718 -3.134 4.441 1.00 88.00 77 VAL A N 1
ATOM 583 C CA . VAL A 1 77 ? 10.001 -4.268 3.829 1.00 88.00 77 VAL A CA 1
ATOM 584 C C . VAL A 1 77 ? 10.355 -4.400 2.348 1.00 88.00 77 VAL A C 1
ATOM 586 O O . VAL A 1 77 ? 10.510 -5.503 1.831 1.00 88.00 77 VAL A O 1
ATOM 589 N N . VAL A 1 78 ? 10.522 -3.277 1.646 1.00 87.25 78 VAL A N 1
ATOM 590 C CA . VAL A 1 78 ? 10.987 -3.297 0.252 1.00 87.25 78 VAL A CA 1
ATOM 591 C C . VAL A 1 78 ? 12.419 -3.827 0.182 1.00 87.25 78 VAL A C 1
ATOM 593 O O . VAL A 1 78 ? 12.732 -4.671 -0.654 1.00 87.25 78 VAL A O 1
ATOM 596 N N . GLU A 1 79 ? 13.287 -3.345 1.074 1.00 89.44 79 GLU A N 1
ATOM 597 C CA . GLU A 1 79 ? 14.696 -3.740 1.126 1.00 89.44 79 GLU A CA 1
ATOM 598 C C . GLU A 1 79 ? 14.867 -5.234 1.430 1.00 89.44 79 GLU A C 1
ATOM 600 O O . GLU A 1 79 ? 15.760 -5.864 0.862 1.00 89.44 79 GLU A O 1
ATOM 605 N N . SER A 1 80 ? 14.004 -5.829 2.264 1.00 88.31 80 SER A N 1
ATOM 606 C CA . SER A 1 80 ? 14.032 -7.276 2.511 1.00 88.31 80 SER A CA 1
ATOM 607 C C . SER A 1 80 ? 13.579 -8.083 1.292 1.00 88.31 80 SER A C 1
ATOM 609 O O . SER A 1 80 ? 14.202 -9.094 0.969 1.00 88.31 80 SER A O 1
ATOM 611 N N . LYS A 1 81 ? 12.563 -7.608 0.559 1.00 85.62 81 LYS A N 1
ATOM 612 C CA . LYS A 1 81 ? 12.033 -8.279 -0.642 1.00 85.62 81 LYS A CA 1
ATOM 613 C C . LYS A 1 81 ? 13.018 -8.354 -1.807 1.00 85.62 81 LYS A C 1
ATOM 615 O O . LYS A 1 81 ? 12.878 -9.230 -2.653 1.00 85.62 81 LYS A O 1
ATOM 620 N N . LEU A 1 82 ? 14.040 -7.494 -1.848 1.00 83.88 82 LEU A N 1
ATOM 621 C CA . LEU A 1 82 ? 15.113 -7.575 -2.853 1.00 83.88 82 LEU A CA 1
ATOM 622 C C . LEU A 1 82 ? 15.866 -8.914 -2.829 1.00 83.88 82 LEU A C 1
ATOM 624 O O . LEU A 1 82 ? 16.469 -9.296 -3.831 1.00 83.88 82 LEU A O 1
ATOM 628 N N . TRP A 1 83 ? 15.844 -9.610 -1.692 1.00 87.12 83 TRP A N 1
ATOM 629 C CA . TRP A 1 83 ? 16.523 -10.889 -1.493 1.00 87.12 83 TRP A CA 1
ATOM 630 C C . TRP A 1 83 ? 15.596 -12.100 -1.655 1.00 87.12 83 TRP A C 1
ATOM 632 O O . TRP A 1 83 ? 16.057 -13.239 -1.585 1.00 87.12 83 TRP A O 1
ATOM 642 N N . GLU A 1 84 ? 14.302 -11.868 -1.877 1.00 85.44 84 GLU A N 1
ATOM 643 C CA . GLU A 1 84 ? 13.274 -12.896 -2.020 1.00 85.44 84 GLU A CA 1
ATOM 644 C C . GLU A 1 84 ? 12.913 -13.126 -3.501 1.00 85.44 84 GLU A C 1
ATOM 646 O O . GLU A 1 84 ? 13.215 -12.296 -4.365 1.00 85.44 84 GLU A O 1
ATOM 651 N N . PRO A 1 85 ? 12.270 -14.258 -3.845 1.00 83.38 85 PRO A N 1
ATOM 652 C CA . PRO A 1 85 ? 11.731 -14.466 -5.183 1.00 83.38 85 PRO A CA 1
ATOM 653 C C . PRO A 1 85 ? 10.758 -13.349 -5.580 1.00 83.38 85 PRO A C 1
ATOM 655 O O . PRO A 1 85 ? 9.797 -13.061 -4.871 1.00 83.38 85 PRO A O 1
ATOM 658 N N . LEU A 1 86 ? 11.000 -12.745 -6.744 1.00 79.75 86 LEU A N 1
ATOM 659 C CA . LEU A 1 86 ? 10.199 -11.637 -7.255 1.00 79.75 86 LEU A CA 1
ATOM 660 C C . LEU A 1 86 ? 8.804 -12.101 -7.680 1.00 79.75 86 LEU A C 1
ATOM 662 O O . LEU A 1 86 ? 8.654 -13.022 -8.486 1.00 79.75 86 LEU A O 1
ATOM 666 N N . ASP A 1 87 ? 7.793 -11.380 -7.214 1.00 84.50 87 ASP A N 1
ATOM 667 C CA . ASP A 1 87 ? 6.425 -11.451 -7.706 1.00 84.50 87 ASP A CA 1
ATOM 668 C C . ASP A 1 87 ? 5.980 -10.097 -8.293 1.00 84.50 87 ASP A C 1
ATOM 670 O O . ASP A 1 87 ? 6.677 -9.080 -8.2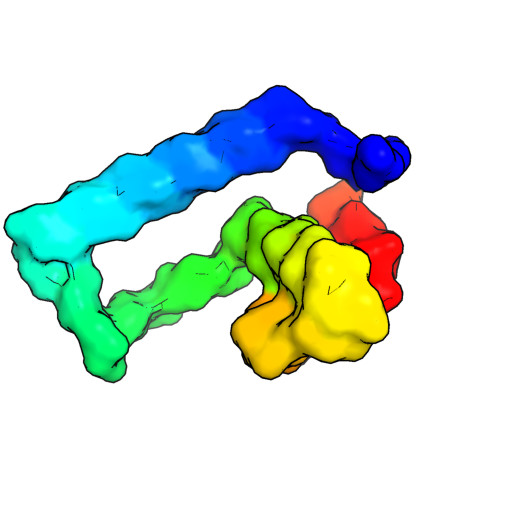12 1.00 84.50 87 ASP A O 1
ATOM 674 N N . ILE A 1 88 ? 4.801 -10.073 -8.921 1.00 84.38 88 ILE A N 1
ATOM 675 C CA . ILE A 1 88 ? 4.272 -8.858 -9.561 1.00 84.38 88 ILE A CA 1
ATOM 676 C C . ILE A 1 88 ? 4.094 -7.731 -8.532 1.00 84.38 88 ILE A C 1
ATOM 678 O O . ILE A 1 88 ? 4.369 -6.574 -8.851 1.00 84.38 88 ILE A O 1
ATOM 682 N N . LYS A 1 89 ? 3.682 -8.054 -7.298 1.00 81.44 89 LYS A N 1
ATOM 683 C CA . LYS A 1 89 ? 3.482 -7.056 -6.240 1.00 81.44 89 LYS A CA 1
ATOM 684 C C . LYS A 1 89 ? 4.804 -6.429 -5.809 1.00 81.44 89 LYS A C 1
ATOM 686 O O . LYS A 1 89 ? 4.877 -5.213 -5.664 1.00 81.44 89 LYS A O 1
ATOM 691 N N . THR A 1 90 ? 5.866 -7.222 -5.698 1.00 82.12 90 THR A N 1
ATOM 692 C CA . THR A 1 90 ? 7.218 -6.733 -5.403 1.00 82.12 90 THR A CA 1
ATOM 693 C C . THR A 1 90 ? 7.723 -5.811 -6.510 1.00 82.12 90 THR A C 1
ATOM 695 O O . THR A 1 90 ? 8.274 -4.756 -6.215 1.00 82.12 90 THR A O 1
ATOM 698 N N . ILE A 1 91 ? 7.470 -6.136 -7.783 1.00 84.94 91 ILE A N 1
ATOM 699 C CA . ILE A 1 91 ? 7.827 -5.256 -8.910 1.00 84.94 91 ILE A CA 1
ATOM 700 C C . ILE A 1 91 ? 7.070 -3.922 -8.833 1.00 84.94 91 ILE A C 1
ATOM 702 O O . ILE A 1 91 ? 7.666 -2.865 -9.032 1.00 84.94 91 ILE A O 1
ATOM 706 N N . GLN A 1 92 ? 5.770 -3.950 -8.525 1.00 85.00 92 GLN A N 1
ATOM 707 C CA . GLN A 1 92 ? 4.971 -2.732 -8.350 1.00 85.00 92 GLN A CA 1
ATOM 708 C C . GLN A 1 92 ? 5.477 -1.884 -7.181 1.00 85.00 92 GLN A C 1
ATOM 710 O O . GLN A 1 92 ? 5.591 -0.669 -7.313 1.00 85.00 92 GLN A O 1
ATOM 715 N N . LEU A 1 93 ? 5.810 -2.526 -6.060 1.00 83.12 93 LEU A N 1
ATOM 716 C CA . LEU A 1 93 ? 6.357 -1.874 -4.876 1.00 83.12 93 LEU A CA 1
ATOM 717 C C . LEU A 1 93 ? 7.703 -1.203 -5.190 1.00 83.12 93 LEU A C 1
ATOM 719 O O . LEU A 1 93 ? 7.885 -0.029 -4.884 1.00 83.12 93 LEU A O 1
ATOM 723 N N . LEU A 1 94 ? 8.612 -1.915 -5.866 1.00 83.19 94 LEU A N 1
ATOM 724 C CA . LEU A 1 94 ? 9.915 -1.395 -6.295 1.00 83.19 94 LEU A CA 1
ATOM 725 C C . LEU A 1 94 ? 9.786 -0.244 -7.296 1.00 83.19 94 LEU A C 1
ATOM 727 O O . LEU A 1 94 ? 10.576 0.691 -7.249 1.00 83.19 94 LEU A O 1
ATOM 731 N N . GLY A 1 95 ? 8.787 -0.281 -8.180 1.00 83.19 95 GLY A N 1
ATOM 732 C CA . GLY A 1 95 ? 8.519 0.807 -9.122 1.00 83.19 95 GLY A CA 1
ATOM 733 C C . GLY A 1 95 ? 7.988 2.095 -8.478 1.00 83.19 95 GLY A C 1
ATOM 734 O O . GLY A 1 95 ? 7.937 3.119 -9.157 1.00 83.19 95 GLY A O 1
ATOM 735 N N . LEU A 1 96 ? 7.568 2.049 -7.209 1.00 81.31 96 LEU A N 1
ATOM 736 C CA . LEU A 1 96 ? 7.050 3.197 -6.453 1.00 81.31 96 LEU A CA 1
ATOM 737 C C . LEU A 1 96 ? 8.070 3.798 -5.470 1.00 81.31 96 LEU A C 1
ATOM 739 O O . LEU A 1 96 ? 7.775 4.845 -4.889 1.00 81.31 96 LEU A O 1
ATOM 743 N N . VAL A 1 97 ? 9.216 3.138 -5.255 1.00 77.44 97 VAL A N 1
ATOM 744 C CA . VAL A 1 97 ? 10.296 3.594 -4.357 1.00 77.44 97 VAL A CA 1
ATOM 745 C C . VAL A 1 97 ? 11.189 4.638 -5.014 1.00 77.44 97 VAL A C 1
ATOM 747 O O . VAL A 1 97 ? 11.498 4.499 -6.217 1.00 77.44 97 VAL A O 1
#